Protein AF-A0A968PAF5-F1 (afdb_monomer_lite)

Foldseek 3Di:
DLVVLVVQLVVLVVVLVVQVVPDDVPDPDGCSVVSVVRNVVSVVVVVVVVCVVVVCVPDFFQAEEEDEEPPVVDHHLDPVSLVVVLVVCCVPQNRRYAYEYAYAEQSGQVTRLSCVVVVHHHDFACVRYQALHVPHGDPGSVSRVVSSVVSCVVVVHDDDDPVVVCVNVVD

Sequence (171 aa):
MLLFMGVLFWFGWGMAERVQFQEMAGLEISIAWGYAAIPVGGVFAIVGALAHFLDRKLVKPPLFIQSVFGIRGGIGPHPEDVLHMKRTADRLFGDAYVWSVLGAGRHQMPLVTMGAILGANTRVGLEDNLYLSKGRKAGSNAELVRKIKTILTELSLEIATPAEARQMLER

Structure (mmCIF, N/CA/C/O backbone):
data_AF-A0A968PAF5-F1
#
_entry.id   AF-A0A968PAF5-F1
#
loop_
_atom_site.group_PDB
_atom_site.id
_atom_site.type_symbol
_atom_site.label_atom_id
_atom_site.label_alt_id
_atom_site.label_comp_id
_atom_site.label_asym_id
_atom_site.label_entity_id
_atom_site.label_seq_id
_atom_site.pdbx_PDB_ins_code
_atom_site.Cartn_x
_atom_site.Cartn_y
_atom_site.Cartn_z
_atom_site.occupancy
_atom_site.B_iso_or_equiv
_atom_site.auth_seq_id
_atom_site.auth_comp_id
_atom_site.auth_asym_id
_atom_site.auth_atom_id
_atom_site.pdbx_PDB_model_num
ATOM 1 N N . MET A 1 1 ? 18.200 -1.439 -7.900 1.00 57.34 1 MET A N 1
ATOM 2 C CA . MET A 1 1 ? 19.392 -1.993 -8.584 1.00 57.34 1 MET A CA 1
ATOM 3 C C . MET A 1 1 ? 19.599 -1.378 -9.968 1.00 57.34 1 MET A C 1
ATOM 5 O O . MET A 1 1 ? 20.632 -0.759 -10.166 1.00 57.34 1 MET A O 1
ATOM 9 N N . LEU A 1 2 ? 18.619 -1.431 -10.881 1.00 63.31 2 LEU A N 1
ATOM 10 C CA . LEU A 1 2 ? 18.733 -0.821 -12.222 1.00 63.31 2 LEU A CA 1
ATOM 11 C C . LEU A 1 2 ? 18.968 0.702 -12.193 1.00 63.31 2 LEU A C 1
ATOM 13 O O . LEU A 1 2 ? 19.821 1.201 -12.915 1.00 63.31 2 LEU A O 1
ATOM 17 N N . LEU A 1 3 ? 18.292 1.428 -11.291 1.00 70.25 3 LEU A N 1
ATOM 18 C CA . LEU A 1 3 ? 18.493 2.875 -11.113 1.00 70.25 3 LEU A CA 1
ATOM 19 C C . LEU A 1 3 ? 19.934 3.219 -10.684 1.00 70.25 3 LEU A C 1
ATOM 21 O O . LEU A 1 3 ? 20.530 4.161 -11.191 1.00 70.25 3 LEU A O 1
ATOM 25 N N . PHE A 1 4 ? 20.512 2.421 -9.782 1.00 74.94 4 PHE A N 1
ATOM 26 C CA . PHE A 1 4 ? 21.891 2.588 -9.314 1.00 74.94 4 PHE A CA 1
ATOM 27 C C . PHE A 1 4 ? 22.905 2.314 -10.436 1.00 74.94 4 PHE A C 1
ATOM 29 O O . PHE A 1 4 ? 23.852 3.076 -10.607 1.00 74.94 4 PHE A O 1
ATOM 36 N N . MET A 1 5 ? 22.660 1.289 -11.260 1.00 72.62 5 MET A N 1
ATOM 37 C CA . MET A 1 5 ? 23.484 0.998 -12.440 1.00 72.62 5 MET A CA 1
ATOM 38 C C . MET A 1 5 ? 23.404 2.109 -13.498 1.00 72.62 5 MET A C 1
ATOM 40 O O . MET A 1 5 ? 24.423 2.461 -14.082 1.00 72.62 5 MET A O 1
ATOM 44 N N . GLY A 1 6 ? 22.229 2.718 -13.696 1.00 73.94 6 GLY A N 1
ATOM 45 C CA . GLY A 1 6 ? 22.072 3.873 -14.588 1.00 73.94 6 GLY A CA 1
ATOM 46 C C . GLY A 1 6 ? 22.874 5.099 -14.134 1.00 73.94 6 GLY A C 1
ATOM 47 O O . GLY A 1 6 ? 23.496 5.767 -14.956 1.00 73.94 6 GLY A O 1
ATOM 48 N N . VAL A 1 7 ? 22.931 5.357 -12.822 1.00 81.00 7 VAL A N 1
ATOM 49 C CA . VAL A 1 7 ? 23.746 6.445 -12.249 1.00 81.00 7 VAL A CA 1
ATOM 50 C C . VAL A 1 7 ? 25.243 6.185 -12.438 1.00 81.00 7 VAL A C 1
ATOM 52 O O . VAL A 1 7 ? 25.970 7.098 -12.825 1.00 81.00 7 VAL A O 1
ATOM 55 N N . LEU A 1 8 ? 25.707 4.949 -12.223 1.00 75.75 8 LEU A N 1
ATOM 56 C CA . LEU A 1 8 ? 27.110 4.580 -12.455 1.00 75.75 8 LEU A CA 1
ATOM 57 C C . LEU A 1 8 ? 27.503 4.681 -13.930 1.00 75.75 8 LEU A C 1
ATOM 59 O O . LEU A 1 8 ? 28.599 5.146 -14.234 1.00 75.75 8 LEU A O 1
ATOM 63 N N . PHE A 1 9 ? 26.606 4.294 -14.838 1.00 79.19 9 PHE A N 1
ATOM 64 C CA . PHE A 1 9 ? 26.825 4.434 -16.274 1.00 79.19 9 PHE A CA 1
ATOM 65 C C . PHE A 1 9 ? 26.970 5.907 -16.672 1.00 79.19 9 PHE A C 1
ATOM 67 O O . PHE A 1 9 ? 27.953 6.277 -17.308 1.00 79.19 9 PHE A O 1
ATOM 74 N N . TRP A 1 10 ? 26.036 6.761 -16.238 1.00 79.50 10 TRP A N 1
ATOM 75 C CA . TRP A 1 10 ? 26.068 8.198 -16.520 1.00 79.50 10 TRP A CA 1
ATOM 76 C C . TRP A 1 10 ? 27.336 8.869 -15.980 1.00 79.50 10 TRP A C 1
ATOM 78 O O . TRP A 1 10 ? 28.002 9.626 -16.687 1.00 79.50 10 TRP A O 1
ATOM 88 N N . PHE A 1 11 ? 27.697 8.571 -14.730 1.00 83.62 11 PHE A N 1
ATOM 89 C CA . PHE A 1 11 ? 28.873 9.156 -14.095 1.00 83.62 11 PHE A CA 1
ATOM 90 C C . PHE A 1 11 ? 30.177 8.652 -14.726 1.00 83.62 11 PHE A C 1
ATOM 92 O O . PHE A 1 11 ? 31.075 9.449 -14.986 1.00 83.62 11 PHE A O 1
ATOM 99 N N . GLY A 1 12 ? 30.268 7.350 -15.016 1.00 79.88 12 GLY A N 1
ATOM 100 C CA . GLY A 1 12 ? 31.426 6.740 -15.669 1.00 79.88 12 GLY A CA 1
ATOM 101 C C . GLY A 1 12 ? 31.643 7.265 -17.088 1.00 79.88 12 GLY A C 1
ATOM 102 O O . GLY A 1 12 ? 32.765 7.626 -17.436 1.00 79.88 12 GLY A O 1
ATOM 103 N N . TRP A 1 13 ? 30.569 7.396 -17.875 1.00 81.94 13 TRP A N 1
ATOM 104 C CA . TRP A 1 13 ? 30.630 7.963 -19.225 1.00 81.94 13 TRP A CA 1
ATOM 105 C C . TRP A 1 13 ? 31.045 9.439 -19.210 1.00 81.94 13 TRP A C 1
ATOM 107 O O . TRP A 1 13 ? 31.997 9.828 -19.883 1.00 81.94 13 TRP A O 1
ATOM 117 N N . GLY A 1 14 ? 30.410 10.250 -18.356 1.00 82.69 14 GLY A N 1
ATOM 118 C CA . GLY A 1 14 ? 30.769 11.661 -18.206 1.00 82.69 14 GLY A CA 1
ATOM 119 C C . GLY A 1 14 ? 32.186 11.879 -17.663 1.00 82.69 14 GLY A C 1
ATOM 120 O O . GLY A 1 14 ? 32.790 12.917 -17.924 1.00 82.69 14 GLY A O 1
ATOM 121 N N . MET A 1 15 ? 32.745 10.922 -16.916 1.00 81.56 15 MET A N 1
ATOM 122 C CA . MET A 1 15 ? 34.144 10.969 -16.492 1.00 81.56 15 MET A CA 1
ATOM 123 C C . MET A 1 15 ? 35.089 10.624 -17.642 1.00 81.56 15 MET A C 1
ATOM 125 O O . MET A 1 15 ? 36.046 11.363 -17.855 1.00 81.56 15 MET A O 1
ATOM 129 N N . ALA A 1 16 ? 34.795 9.566 -18.405 1.00 81.38 16 ALA A N 1
ATOM 130 C CA . ALA A 1 16 ? 35.591 9.151 -19.559 1.00 81.38 16 ALA A CA 1
ATOM 131 C C . ALA A 1 16 ? 35.711 10.271 -20.607 1.00 81.38 16 ALA A C 1
ATOM 133 O O . ALA A 1 16 ? 36.809 10.538 -21.086 1.00 81.38 16 ALA A O 1
ATOM 134 N N . GLU A 1 17 ? 34.622 10.998 -20.884 1.00 82.38 17 GLU A N 1
ATOM 135 C CA . GLU A 1 17 ? 34.652 12.167 -21.774 1.00 82.38 17 GLU A CA 1
ATOM 136 C C . GLU A 1 17 ? 35.533 13.302 -21.232 1.00 82.38 17 GLU A C 1
ATOM 138 O O . GLU A 1 17 ? 36.258 13.945 -21.987 1.00 82.38 17 GLU A O 1
ATOM 143 N N . ARG A 1 18 ? 35.518 13.569 -19.922 1.00 85.31 18 ARG A N 1
ATOM 144 C CA . ARG A 1 18 ? 36.314 14.666 -19.339 1.00 85.31 18 ARG A CA 1
ATOM 145 C C . ARG A 1 18 ? 37.810 14.381 -19.336 1.00 85.31 18 ARG A C 1
ATOM 147 O O . ARG A 1 18 ? 38.602 15.311 -19.440 1.00 85.31 18 ARG A O 1
ATOM 154 N N . VAL A 1 19 ? 38.187 13.114 -19.202 1.00 81.56 19 VAL A N 1
ATOM 155 C CA . VAL A 1 19 ? 39.588 12.690 -19.072 1.00 81.56 19 VAL A CA 1
ATOM 156 C C . VAL A 1 19 ? 40.152 12.102 -20.369 1.00 81.56 19 VAL A C 1
ATOM 158 O O . VAL A 1 19 ? 41.271 11.601 -20.371 1.00 81.56 19 VAL A O 1
ATOM 161 N N . GLN A 1 20 ? 39.413 12.184 -21.485 1.00 77.94 20 GLN A N 1
ATOM 162 C CA . GLN A 1 20 ? 39.800 11.603 -22.781 1.00 77.94 20 GLN A CA 1
ATOM 163 C C . GLN A 1 20 ? 41.161 12.094 -23.294 1.00 77.94 20 GLN A C 1
ATOM 165 O O . GLN A 1 20 ? 41.892 11.324 -23.913 1.00 77.94 20 GLN A O 1
ATOM 170 N N . PHE A 1 21 ? 41.534 13.331 -22.962 1.00 82.62 21 PHE A N 1
ATOM 171 C CA . PHE A 1 21 ? 42.805 13.949 -23.351 1.00 82.62 21 PHE A CA 1
ATOM 172 C C . PHE A 1 21 ? 43.925 13.773 -22.312 1.00 82.62 21 PHE A C 1
ATOM 174 O O . PHE A 1 21 ? 44.992 14.358 -22.468 1.00 82.62 21 PHE A O 1
ATOM 181 N N . GLN A 1 22 ? 43.685 13.029 -21.227 1.00 81.75 22 GLN A N 1
ATOM 182 C CA . GLN A 1 22 ? 44.670 12.796 -20.170 1.00 81.75 22 GLN A CA 1
ATOM 183 C C . GLN A 1 22 ? 45.299 11.413 -20.326 1.00 81.75 22 GLN A C 1
ATOM 185 O O . GLN A 1 22 ? 44.593 10.409 -20.386 1.00 81.75 22 GLN A O 1
ATOM 190 N N . GLU A 1 23 ? 46.626 11.353 -20.344 1.00 81.88 23 GLU A N 1
ATOM 191 C CA . GLU A 1 23 ? 47.384 10.103 -20.433 1.00 81.88 23 GLU A CA 1
ATOM 192 C C . GLU A 1 23 ? 47.728 9.554 -19.044 1.00 81.88 23 GLU A C 1
ATOM 194 O O . GLU A 1 23 ? 47.931 10.301 -18.082 1.00 81.88 23 GLU A O 1
ATOM 199 N N . MET A 1 24 ? 47.767 8.228 -18.921 1.00 76.88 24 MET A N 1
ATOM 200 C CA . MET A 1 24 ? 48.254 7.571 -17.712 1.00 76.88 24 MET A CA 1
ATOM 201 C C . MET A 1 24 ? 49.761 7.803 -17.568 1.00 76.88 24 MET A C 1
ATOM 203 O O . MET A 1 24 ? 50.516 7.703 -18.529 1.00 76.88 24 MET A O 1
ATOM 207 N N . ALA A 1 25 ? 50.224 8.093 -16.352 1.00 71.62 25 ALA A N 1
ATOM 208 C CA . ALA A 1 25 ? 51.635 8.383 -16.116 1.00 71.62 25 ALA A CA 1
ATOM 209 C C . ALA A 1 25 ? 52.536 7.223 -16.591 1.00 71.62 25 ALA A C 1
ATOM 211 O O . ALA A 1 25 ? 52.452 6.113 -16.067 1.00 71.62 25 ALA A O 1
ATOM 212 N N . GLY A 1 26 ? 53.401 7.499 -17.573 1.00 73.75 26 GLY A N 1
ATOM 213 C CA . GLY A 1 26 ? 54.329 6.517 -18.146 1.00 73.75 26 GLY A CA 1
ATOM 214 C C . GLY A 1 26 ? 53.741 5.613 -19.236 1.00 73.75 26 GLY A C 1
ATOM 215 O O . GLY A 1 26 ? 54.408 4.664 -19.639 1.00 73.75 26 GLY A O 1
ATOM 216 N N . LEU A 1 27 ? 52.524 5.888 -19.714 1.00 68.00 27 LEU A N 1
ATOM 217 C CA . LEU A 1 27 ? 51.873 5.168 -20.809 1.00 68.00 27 LEU A CA 1
ATOM 218 C C . LEU A 1 27 ? 51.271 6.179 -21.795 1.00 68.00 27 LEU A C 1
ATOM 220 O O . LEU A 1 27 ? 50.523 7.056 -21.379 1.00 68.00 27 LEU A O 1
ATOM 224 N N . GLU A 1 28 ? 51.486 6.004 -23.101 1.00 76.75 28 GLU A N 1
ATOM 225 C CA . GLU A 1 28 ? 50.799 6.771 -24.169 1.00 76.75 28 GLU A CA 1
ATOM 226 C C . GLU A 1 28 ? 49.329 6.320 -24.339 1.00 76.75 28 GLU A C 1
ATOM 228 O O . GLU A 1 28 ? 48.795 6.179 -25.438 1.00 76.75 28 GLU A O 1
ATOM 233 N N . ILE A 1 29 ? 48.670 5.984 -23.228 1.00 75.62 29 ILE A N 1
ATOM 234 C CA . ILE A 1 29 ? 47.314 5.448 -23.188 1.00 75.62 29 ILE A CA 1
ATOM 235 C C . ILE A 1 29 ? 46.467 6.397 -22.354 1.00 75.62 29 ILE A C 1
ATOM 237 O O . ILE A 1 29 ? 46.775 6.691 -21.197 1.00 75.62 29 ILE A O 1
ATOM 241 N N . SER A 1 30 ? 45.361 6.846 -22.942 1.00 78.81 30 SER A N 1
ATOM 242 C CA . SER A 1 30 ? 44.403 7.709 -22.259 1.00 78.81 30 SER A CA 1
ATOM 243 C C . SER A 1 30 ? 43.810 7.021 -21.026 1.00 78.81 30 SER A C 1
ATOM 245 O O . SER A 1 30 ? 43.312 5.891 -21.097 1.00 78.81 30 SER A O 1
ATOM 247 N N . ILE A 1 31 ? 43.785 7.728 -19.896 1.00 78.00 31 ILE A N 1
ATOM 248 C CA . ILE A 1 31 ? 43.172 7.256 -18.649 1.00 78.00 31 ILE A CA 1
ATOM 249 C C . ILE A 1 31 ? 41.661 7.019 -18.799 1.00 78.00 31 ILE A C 1
ATOM 251 O O . ILE A 1 31 ? 41.065 6.269 -18.020 1.00 78.00 31 ILE A O 1
ATOM 255 N N . ALA A 1 32 ? 41.039 7.586 -19.840 1.00 76.81 32 ALA A N 1
ATOM 256 C CA . ALA A 1 32 ? 39.636 7.370 -20.171 1.00 76.81 32 ALA A CA 1
ATOM 257 C C . ALA A 1 32 ? 39.282 5.898 -20.400 1.00 76.81 32 ALA A C 1
ATOM 259 O O . ALA A 1 32 ? 38.158 5.508 -20.094 1.00 76.81 32 ALA A O 1
ATOM 260 N N . TRP A 1 33 ? 40.228 5.056 -20.829 1.00 74.62 33 TRP A N 1
ATOM 261 C CA . TRP A 1 33 ? 40.004 3.611 -20.950 1.00 74.62 33 TRP A CA 1
ATOM 262 C C . TRP A 1 33 ? 39.701 2.940 -19.604 1.00 74.62 33 TRP A C 1
ATOM 264 O O . TRP A 1 33 ? 38.840 2.062 -19.535 1.00 74.62 33 TRP A O 1
ATOM 274 N N . GLY A 1 34 ? 40.336 3.393 -18.517 1.00 74.31 34 GLY A N 1
ATOM 275 C CA . GLY A 1 34 ? 40.054 2.898 -17.166 1.00 74.31 34 GLY A CA 1
ATOM 276 C C . GLY A 1 34 ? 38.651 3.279 -16.687 1.00 74.31 34 GLY A C 1
ATOM 277 O O . GLY A 1 34 ? 37.947 2.464 -16.094 1.00 74.31 34 GLY A O 1
ATOM 278 N N . TYR A 1 35 ? 38.202 4.493 -17.009 1.00 73.69 35 TYR A N 1
ATOM 279 C CA . TYR A 1 35 ? 36.860 4.963 -16.658 1.00 73.69 35 TYR A CA 1
ATOM 280 C C . TYR A 1 35 ? 35.768 4.406 -17.576 1.00 73.69 35 TYR A C 1
ATOM 282 O O . TYR A 1 35 ? 34.653 4.193 -17.107 1.00 73.69 35 TYR A O 1
ATOM 290 N N . ALA A 1 36 ? 36.083 4.091 -18.835 1.00 75.31 36 ALA A N 1
ATOM 291 C CA . ALA A 1 36 ? 35.181 3.437 -19.783 1.00 75.31 36 ALA A CA 1
ATOM 292 C C . ALA A 1 36 ? 34.876 1.973 -19.408 1.00 75.31 36 ALA A C 1
ATOM 294 O O . ALA A 1 36 ? 33.822 1.448 -19.770 1.00 75.31 36 ALA A O 1
ATOM 295 N N . ALA A 1 37 ? 35.730 1.324 -18.610 1.00 72.81 37 ALA A N 1
ATOM 296 C CA . ALA A 1 37 ? 35.473 -0.021 -18.093 1.00 72.81 37 ALA A CA 1
ATOM 297 C C . ALA A 1 37 ? 34.250 -0.079 -17.150 1.00 72.81 37 ALA A C 1
ATOM 299 O O . ALA A 1 37 ? 33.565 -1.099 -17.087 1.00 72.81 37 ALA A O 1
ATOM 300 N N . ILE A 1 38 ? 33.934 1.022 -16.458 1.00 68.69 38 ILE A N 1
ATOM 301 C CA . ILE A 1 38 ? 32.795 1.138 -15.531 1.00 68.69 38 ILE A CA 1
ATOM 302 C C . ILE A 1 38 ? 31.436 1.074 -16.265 1.00 68.69 38 ILE A C 1
ATOM 304 O O . ILE A 1 38 ? 30.621 0.219 -15.911 1.00 68.69 38 ILE A O 1
ATOM 308 N N . PRO A 1 39 ? 31.150 1.906 -17.290 1.00 66.25 39 PRO A N 1
ATOM 309 C CA . PRO A 1 39 ? 29.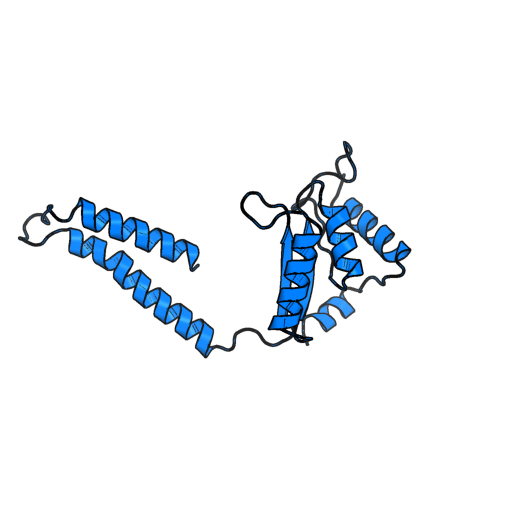909 1.814 -18.054 1.00 66.25 39 PRO A CA 1
ATOM 310 C C . PRO A 1 39 ? 29.824 0.519 -18.868 1.00 66.25 39 PRO A C 1
ATOM 312 O O . PRO A 1 39 ? 28.751 -0.075 -18.927 1.00 66.25 39 PRO A O 1
ATOM 315 N N . VAL A 1 40 ? 30.936 0.026 -19.425 1.00 74.75 40 VAL A N 1
ATOM 316 C CA . VAL A 1 40 ? 30.966 -1.249 -20.166 1.00 74.75 40 VAL A CA 1
ATOM 317 C C . VAL A 1 40 ? 30.638 -2.428 -19.243 1.00 74.75 40 VAL A C 1
ATOM 319 O O . VAL A 1 40 ? 29.753 -3.227 -19.551 1.00 74.75 40 VAL A O 1
ATOM 322 N N . GLY A 1 41 ? 31.269 -2.501 -18.068 1.00 70.94 41 GLY A N 1
ATOM 323 C CA . GLY A 1 41 ? 30.944 -3.491 -17.040 1.00 70.94 41 GLY A CA 1
ATOM 324 C C . GLY A 1 41 ? 29.505 -3.363 -16.534 1.00 70.94 41 GLY A C 1
ATOM 325 O O . GLY A 1 41 ? 28.834 -4.373 -16.334 1.00 70.94 41 GLY A O 1
ATOM 326 N N . GLY A 1 42 ? 28.994 -2.135 -16.412 1.00 65.50 42 GLY A N 1
ATOM 327 C CA . GLY A 1 42 ? 27.593 -1.854 -16.100 1.00 65.50 42 GLY A CA 1
ATOM 328 C C . GLY A 1 42 ? 26.624 -2.413 -17.145 1.00 65.50 42 GLY A C 1
ATOM 329 O O . GLY A 1 42 ? 25.636 -3.039 -16.773 1.00 65.50 42 GLY A O 1
ATOM 330 N N . VAL A 1 43 ? 26.917 -2.268 -18.442 1.00 70.56 43 VAL A N 1
ATOM 331 C CA . VAL A 1 43 ? 26.101 -2.842 -19.529 1.00 70.56 43 VAL A CA 1
ATOM 332 C C . VAL A 1 43 ? 26.093 -4.369 -19.460 1.00 70.56 43 VAL A C 1
ATOM 334 O O . VAL A 1 43 ? 25.020 -4.970 -19.495 1.00 70.56 43 VAL A O 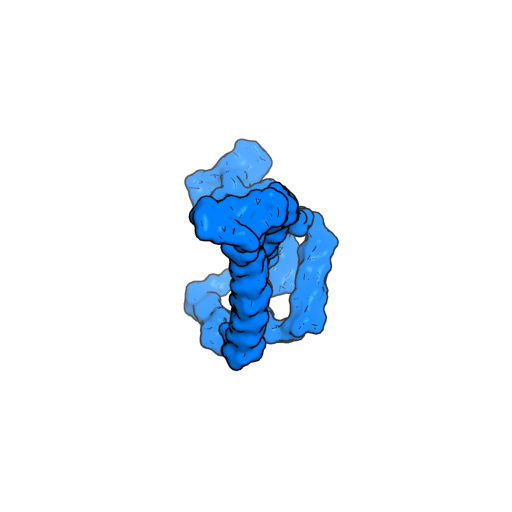1
ATOM 337 N N . PHE A 1 44 ? 27.250 -5.013 -19.285 1.00 72.75 44 PHE A N 1
ATOM 338 C CA . PHE A 1 44 ? 27.311 -6.473 -19.145 1.00 72.75 44 PHE A CA 1
ATOM 339 C C . PHE A 1 44 ? 26.614 -6.975 -17.874 1.00 72.75 44 PHE A C 1
ATOM 341 O O . PHE A 1 44 ? 25.905 -7.979 -17.919 1.00 72.75 44 PHE A O 1
ATOM 348 N N . ALA A 1 45 ? 26.740 -6.257 -16.756 1.00 66.19 45 ALA A N 1
ATOM 349 C CA . ALA A 1 45 ? 26.036 -6.570 -15.516 1.00 66.19 45 ALA A CA 1
ATOM 350 C C . ALA A 1 45 ? 24.517 -6.368 -15.642 1.00 66.19 45 ALA A C 1
ATOM 352 O O . ALA A 1 45 ? 23.755 -7.139 -15.064 1.00 66.19 45 ALA A O 1
ATOM 353 N N . ILE A 1 46 ? 24.060 -5.380 -16.420 1.00 67.69 46 ILE A N 1
ATOM 354 C CA . ILE A 1 46 ? 22.642 -5.192 -16.754 1.00 67.69 46 ILE A CA 1
ATOM 355 C C . ILE A 1 46 ? 22.143 -6.367 -17.595 1.00 67.69 46 ILE A C 1
ATOM 357 O O . ILE A 1 46 ? 21.108 -6.932 -17.260 1.00 67.69 46 ILE A O 1
ATOM 361 N N . VAL A 1 47 ? 22.881 -6.790 -18.627 1.00 70.00 47 VAL A N 1
ATOM 362 C CA . VAL A 1 47 ? 22.523 -7.968 -19.437 1.00 70.00 47 VAL A CA 1
ATOM 363 C C . VAL A 1 47 ? 22.494 -9.237 -18.580 1.00 70.00 47 VAL A C 1
A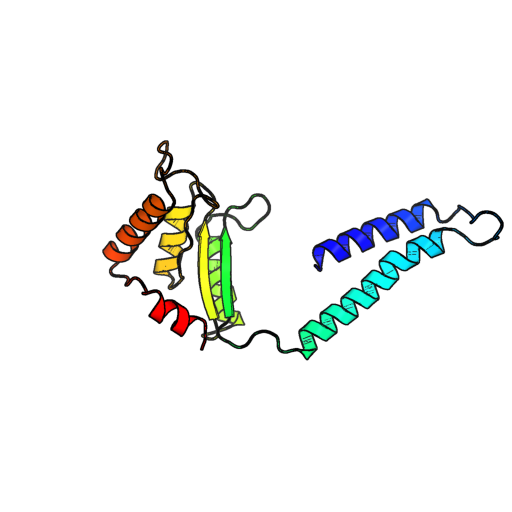TOM 365 O O . VAL A 1 47 ? 21.540 -10.002 -18.670 1.00 70.00 47 VAL A O 1
ATOM 368 N N . GLY A 1 48 ? 23.470 -9.432 -17.690 1.00 66.44 48 GLY A N 1
ATOM 369 C CA . GLY A 1 48 ? 23.513 -10.563 -16.760 1.00 66.44 48 GLY A CA 1
ATOM 370 C C . GLY A 1 48 ? 22.398 -10.535 -15.713 1.00 66.44 48 GLY A C 1
ATOM 371 O O . GLY A 1 48 ? 21.801 -11.569 -15.429 1.00 66.44 48 GLY A O 1
ATOM 372 N N . ALA A 1 49 ? 22.054 -9.363 -15.176 1.00 60.03 49 ALA A N 1
ATOM 373 C CA . ALA A 1 49 ? 20.928 -9.203 -14.261 1.00 60.03 49 ALA A CA 1
ATOM 374 C C . ALA A 1 49 ? 19.593 -9.453 -14.976 1.00 60.03 49 ALA A C 1
ATOM 376 O O . ALA A 1 49 ? 18.743 -10.160 -14.445 1.00 60.03 49 ALA A O 1
ATOM 377 N N . LEU A 1 50 ? 19.418 -8.924 -16.190 1.00 56.91 50 LEU A N 1
ATOM 378 C CA . LEU A 1 50 ? 18.235 -9.161 -17.017 1.00 56.91 50 LEU A CA 1
ATOM 379 C C . LEU A 1 50 ? 18.102 -10.641 -17.382 1.00 56.91 50 LEU A C 1
ATOM 381 O O . LEU A 1 50 ? 17.025 -11.197 -17.198 1.00 56.91 50 LEU A O 1
ATOM 385 N N . ALA A 1 51 ? 19.186 -11.293 -17.809 1.00 60.34 51 ALA A N 1
ATOM 386 C CA . ALA A 1 51 ? 19.217 -12.729 -18.065 1.00 60.34 51 ALA A CA 1
ATOM 387 C C . ALA A 1 51 ? 18.898 -13.525 -16.792 1.00 60.34 51 ALA A C 1
ATOM 389 O O . ALA A 1 51 ? 18.036 -14.388 -16.825 1.00 60.34 51 ALA A O 1
ATOM 390 N N . HIS A 1 52 ? 19.482 -13.177 -15.642 1.00 60.62 52 HIS A N 1
ATOM 391 C CA . HIS A 1 52 ? 19.188 -13.811 -14.354 1.00 60.62 52 HIS A CA 1
ATOM 392 C C . HIS A 1 52 ? 17.713 -13.671 -13.940 1.00 60.62 52 HIS A C 1
ATOM 394 O O . HIS A 1 52 ? 17.111 -14.628 -13.457 1.00 60.62 52 HIS A O 1
ATOM 400 N N . PHE A 1 53 ? 17.102 -12.499 -14.132 1.00 61.31 53 PHE A N 1
ATOM 401 C CA . PHE A 1 53 ? 15.682 -12.300 -13.829 1.00 61.31 53 PHE A CA 1
ATOM 402 C C . PHE A 1 53 ? 14.761 -13.023 -14.819 1.00 61.31 53 PHE A C 1
ATOM 404 O O . PHE A 1 53 ? 13.720 -13.535 -14.406 1.00 61.31 53 PHE A O 1
ATOM 411 N N . LEU A 1 54 ? 15.158 -13.098 -16.092 1.00 54.19 54 LEU A N 1
ATOM 412 C CA . LEU A 1 54 ? 14.433 -13.808 -17.147 1.00 54.19 54 LEU A CA 1
ATOM 413 C C . LEU A 1 54 ? 14.474 -15.331 -16.939 1.00 54.19 54 LEU A C 1
ATOM 415 O O . LEU A 1 54 ? 13.452 -16.001 -17.066 1.00 54.19 54 LEU A O 1
ATOM 419 N N . ASP A 1 55 ? 15.635 -15.865 -16.564 1.00 56.75 55 ASP A N 1
ATOM 420 C CA . ASP A 1 55 ? 15.899 -17.302 -16.455 1.00 56.75 55 ASP A CA 1
ATOM 421 C C . ASP A 1 55 ? 15.275 -17.916 -15.191 1.00 56.75 55 ASP A C 1
ATOM 423 O O . ASP A 1 55 ? 14.835 -19.066 -15.168 1.00 56.75 55 ASP A O 1
ATOM 427 N N . ARG A 1 56 ? 15.158 -17.135 -14.110 1.00 58.88 56 ARG A N 1
ATOM 428 C CA . ARG A 1 56 ? 14.765 -17.683 -12.808 1.00 58.88 56 ARG A CA 1
ATOM 429 C C . ARG A 1 56 ? 13.260 -17.772 -12.523 1.00 58.88 56 ARG A C 1
ATOM 431 O O . ARG A 1 56 ? 12.926 -18.262 -11.447 1.00 58.88 56 ARG A O 1
ATOM 438 N N . LYS A 1 57 ? 12.350 -17.330 -13.407 1.00 57.66 57 LYS A N 1
ATOM 439 C CA . LYS A 1 57 ? 10.879 -17.361 -13.159 1.00 57.66 57 LYS A CA 1
ATOM 440 C C . LYS A 1 57 ? 10.516 -16.955 -11.706 1.00 57.66 57 LYS A C 1
ATOM 442 O O . LYS A 1 57 ? 9.753 -17.641 -11.031 1.00 57.66 57 LYS A O 1
ATOM 447 N N . LEU A 1 58 ? 11.152 -15.892 -11.195 1.00 55.88 58 LEU A N 1
ATOM 448 C CA . LEU A 1 58 ? 11.445 -15.679 -9.759 1.00 55.88 58 LEU A CA 1
ATOM 449 C C . LEU A 1 58 ? 10.266 -15.453 -8.823 1.00 55.88 58 LEU A C 1
ATOM 451 O O . LEU A 1 58 ? 10.458 -15.391 -7.611 1.00 55.88 58 LEU A O 1
ATOM 455 N N . VAL A 1 59 ? 9.068 -15.310 -9.358 1.00 57.06 59 VAL A N 1
ATOM 456 C CA . VAL A 1 59 ? 7.877 -15.072 -8.565 1.00 57.06 59 VAL A CA 1
ATOM 457 C C . VAL A 1 59 ? 6.805 -16.032 -9.035 1.00 57.06 59 VAL A C 1
ATOM 459 O O . VAL A 1 59 ? 6.377 -16.004 -10.190 1.00 57.06 59 VAL A O 1
ATOM 462 N N . LYS A 1 60 ? 6.418 -16.917 -8.121 1.00 62.78 60 LYS A N 1
ATOM 463 C CA . LYS A 1 60 ? 5.260 -17.780 -8.296 1.00 62.78 60 LYS A CA 1
ATOM 464 C C . LYS A 1 60 ? 4.022 -16.964 -7.923 1.00 62.78 60 LYS A C 1
ATOM 466 O O . LYS A 1 60 ? 4.067 -16.260 -6.915 1.00 62.78 60 LYS A O 1
ATOM 471 N N . PRO A 1 61 ? 2.955 -17.008 -8.730 1.00 65.62 61 PRO A N 1
ATOM 472 C CA . PRO A 1 61 ? 1.669 -16.475 -8.321 1.00 65.62 61 PRO A CA 1
ATOM 473 C C . PRO A 1 61 ? 1.190 -17.090 -6.997 1.00 65.62 61 PRO A C 1
ATOM 475 O O . PRO A 1 61 ? 1.464 -18.270 -6.781 1.00 65.62 61 PRO A O 1
ATOM 478 N N . PRO A 1 62 ? 0.429 -16.336 -6.185 1.00 75.19 62 PRO A N 1
ATOM 479 C CA . PRO A 1 62 ? 0.006 -14.960 -6.446 1.00 75.19 62 PRO A CA 1
ATOM 480 C C . PRO A 1 62 ? 1.089 -13.915 -6.113 1.00 75.19 62 PRO A C 1
ATOM 482 O O . PRO A 1 62 ? 1.740 -13.965 -5.074 1.00 75.19 62 PRO A O 1
ATOM 485 N N . LEU A 1 63 ? 1.260 -12.913 -6.982 1.00 83.88 63 LEU A N 1
ATOM 486 C CA . LEU A 1 63 ? 2.162 -11.784 -6.730 1.00 83.88 63 LEU A CA 1
ATOM 487 C C . LEU A 1 63 ? 1.604 -10.875 -5.635 1.00 83.88 63 LEU A C 1
ATOM 489 O O . LEU A 1 63 ? 0.493 -10.376 -5.769 1.00 83.88 63 LEU A O 1
ATOM 493 N N . PHE A 1 64 ? 2.385 -10.555 -4.606 1.00 88.62 64 PHE A N 1
ATOM 494 C CA . PHE A 1 64 ? 2.004 -9.495 -3.673 1.00 88.62 64 PHE A CA 1
ATOM 495 C C . PHE A 1 64 ? 2.439 -8.122 -4.205 1.00 88.62 64 PHE A C 1
ATOM 497 O O . PHE A 1 64 ? 3.629 -7.804 -4.240 1.00 88.62 64 PHE A O 1
ATOM 504 N N . ILE A 1 65 ? 1.477 -7.294 -4.616 1.00 90.56 65 ILE A N 1
ATOM 505 C CA . ILE A 1 65 ? 1.721 -5.950 -5.150 1.00 90.56 65 ILE A CA 1
ATOM 506 C C . ILE A 1 65 ? 1.356 -4.912 -4.088 1.00 90.56 65 ILE A C 1
ATOM 508 O O . ILE A 1 65 ? 0.186 -4.735 -3.761 1.00 90.56 65 ILE A O 1
ATOM 512 N N . GLN A 1 66 ? 2.348 -4.167 -3.597 1.00 93.94 66 GLN A N 1
ATOM 513 C CA . GLN A 1 66 ? 2.135 -3.009 -2.725 1.00 93.94 66 GLN A CA 1
ATOM 514 C C . GLN A 1 66 ? 2.221 -1.716 -3.542 1.00 93.94 66 GLN A C 1
ATOM 516 O O . GLN A 1 66 ? 3.297 -1.331 -3.998 1.00 93.94 66 GLN A O 1
ATOM 521 N N . SER A 1 67 ? 1.103 -1.008 -3.684 1.00 93.44 67 SER A N 1
ATOM 522 C CA . SER A 1 67 ? 1.080 0.334 -4.268 1.00 93.44 67 SER A CA 1
ATOM 523 C C . SER A 1 67 ? 1.228 1.396 -3.178 1.00 93.44 67 SER A C 1
ATOM 525 O O . SER A 1 67 ? 0.565 1.336 -2.140 1.00 93.44 67 SER A O 1
ATOM 527 N N . VAL A 1 68 ? 2.124 2.355 -3.416 1.00 94.44 68 VAL A N 1
ATOM 528 C CA . VAL A 1 68 ? 2.497 3.427 -2.484 1.00 94.44 68 VAL A CA 1
ATOM 529 C C . VAL A 1 68 ? 2.207 4.767 -3.149 1.00 94.44 68 VAL A C 1
ATOM 531 O O . VAL A 1 68 ? 2.817 5.097 -4.164 1.00 94.44 68 VAL A O 1
ATOM 534 N N . PHE A 1 69 ? 1.282 5.532 -2.573 1.00 95.12 69 PHE A N 1
ATOM 535 C CA . PHE A 1 69 ? 0.776 6.779 -3.147 1.00 95.12 69 PHE A CA 1
ATOM 536 C C . PHE A 1 69 ? 1.160 7.997 -2.304 1.00 95.12 69 PHE A C 1
ATOM 538 O O . PHE A 1 69 ? 1.171 7.942 -1.072 1.00 95.12 69 PHE A O 1
ATOM 545 N N . GLY A 1 70 ? 1.414 9.131 -2.962 1.00 90.88 70 GLY A N 1
ATOM 546 C CA . GLY A 1 70 ? 1.622 10.418 -2.290 1.00 90.88 70 GLY A CA 1
ATOM 547 C C . GLY A 1 70 ? 3.040 10.666 -1.770 1.00 90.88 70 GLY A C 1
ATOM 548 O O . GLY A 1 70 ? 3.243 11.592 -0.984 1.00 90.88 70 GLY A O 1
ATOM 549 N N . ILE A 1 71 ? 4.025 9.874 -2.202 1.00 90.62 71 ILE A N 1
ATOM 550 C CA . ILE A 1 71 ? 5.444 10.152 -1.950 1.00 90.62 71 ILE A CA 1
ATOM 551 C C . ILE A 1 71 ? 5.929 11.221 -2.930 1.00 90.62 71 ILE A C 1
ATOM 553 O O . ILE A 1 71 ? 5.622 11.179 -4.121 1.00 90.62 71 ILE A O 1
ATOM 557 N N . ARG A 1 72 ? 6.719 12.186 -2.446 1.00 84.12 72 ARG A N 1
ATOM 558 C CA . ARG A 1 72 ? 7.287 13.242 -3.293 1.00 84.12 72 ARG A CA 1
ATOM 559 C C . ARG A 1 72 ? 8.170 12.627 -4.388 1.00 84.12 72 ARG A C 1
ATOM 561 O O . ARG A 1 72 ? 9.164 11.980 -4.079 1.00 84.12 72 ARG A O 1
ATOM 568 N N . GLY A 1 73 ? 7.815 12.871 -5.650 1.00 84.94 73 GLY A N 1
ATOM 569 C CA . GLY A 1 73 ? 8.500 12.308 -6.822 1.00 84.94 73 GLY A CA 1
ATOM 570 C C . GLY A 1 73 ? 7.979 10.937 -7.272 1.00 84.94 73 GLY A C 1
ATOM 571 O O . GLY A 1 73 ? 8.477 10.407 -8.259 1.00 84.94 73 GLY A O 1
ATOM 572 N N . GLY A 1 74 ? 6.994 10.369 -6.570 1.00 87.62 74 GLY A N 1
ATOM 573 C CA . GLY A 1 74 ? 6.264 9.174 -6.986 1.00 87.62 74 GLY A CA 1
ATOM 574 C C . GLY A 1 74 ? 4.891 9.500 -7.577 1.00 87.62 74 GLY A C 1
ATOM 575 O O . GLY A 1 74 ? 4.594 10.649 -7.908 1.00 87.62 74 GLY A O 1
ATOM 576 N N . ILE A 1 75 ? 4.045 8.472 -7.679 1.00 88.81 75 ILE A N 1
ATOM 577 C CA . ILE A 1 75 ? 2.650 8.617 -8.103 1.00 88.81 75 ILE A CA 1
ATOM 578 C C . ILE A 1 75 ? 1.835 9.408 -7.064 1.00 88.81 75 ILE A C 1
ATOM 580 O O . ILE A 1 75 ? 2.077 9.319 -5.851 1.00 88.81 75 ILE A O 1
ATOM 584 N N . GLY A 1 76 ? 0.891 10.213 -7.550 1.00 91.81 76 GLY A N 1
ATOM 585 C CA . GLY A 1 76 ? 0.080 11.105 -6.732 1.00 91.81 76 GLY A CA 1
ATOM 586 C C . GLY A 1 76 ? -0.868 10.368 -5.777 1.00 91.81 76 GLY A C 1
ATOM 587 O O . GLY A 1 76 ? -1.066 9.158 -5.879 1.00 91.81 76 GLY A O 1
ATOM 588 N N . PRO A 1 77 ? -1.437 11.075 -4.784 1.00 96.19 77 PRO A N 1
ATOM 589 C CA . PRO A 1 77 ? -2.406 10.516 -3.851 1.00 96.19 77 PRO A CA 1
ATOM 590 C C . PRO A 1 77 ? -3.852 10.665 -4.352 1.00 96.19 77 PRO A C 1
ATOM 592 O O . PRO A 1 77 ? -4.760 10.821 -3.531 1.00 96.19 77 PRO A O 1
ATOM 595 N N . HIS A 1 78 ? -4.077 10.712 -5.666 1.00 96.38 78 HIS A N 1
ATOM 596 C CA . HIS A 1 78 ? -5.397 10.991 -6.218 1.00 96.38 78 HIS A CA 1
ATOM 597 C C . HIS A 1 78 ? -6.188 9.699 -6.501 1.00 96.38 78 HIS A C 1
ATOM 599 O O . HIS A 1 78 ? -5.589 8.671 -6.822 1.00 96.38 78 HIS A O 1
ATOM 605 N N . PRO A 1 79 ? -7.531 9.698 -6.383 1.00 96.12 79 PRO A N 1
ATOM 606 C CA . PRO A 1 79 ? -8.349 8.514 -6.668 1.00 96.12 79 PRO A CA 1
ATOM 607 C C . PRO A 1 79 ? -8.106 7.901 -8.057 1.00 96.12 79 PRO A C 1
ATOM 609 O O . PRO A 1 79 ? -8.075 6.680 -8.206 1.00 96.12 79 PRO A O 1
ATOM 612 N N . GLU A 1 80 ? -7.891 8.734 -9.073 1.00 96.06 80 GLU A N 1
ATOM 613 C CA . GLU A 1 80 ? -7.566 8.326 -10.438 1.00 96.06 80 GLU A CA 1
ATOM 614 C C . GLU A 1 80 ? -6.250 7.546 -10.527 1.00 96.06 80 GLU A C 1
ATOM 616 O O . GLU A 1 80 ? -6.174 6.578 -11.283 1.00 96.06 80 GLU A O 1
ATOM 621 N N . ASP A 1 81 ? -5.255 7.894 -9.707 1.00 94.50 81 ASP A N 1
ATOM 622 C CA . ASP A 1 81 ? -3.982 7.180 -9.632 1.00 94.50 81 ASP A CA 1
ATOM 623 C C . ASP A 1 81 ? -4.189 5.771 -9.059 1.00 94.50 81 ASP A C 1
ATOM 625 O O . ASP A 1 81 ? -3.645 4.790 -9.571 1.00 94.50 81 ASP A O 1
ATOM 629 N N . VAL A 1 82 ? -5.034 5.644 -8.028 1.00 94.88 82 VAL A N 1
ATOM 630 C CA . VAL A 1 82 ? -5.387 4.349 -7.422 1.00 94.88 82 VAL A CA 1
ATOM 631 C C . VAL A 1 82 ? -6.095 3.452 -8.435 1.00 94.88 82 VAL A C 1
ATOM 633 O O . VAL A 1 82 ? -5.711 2.294 -8.615 1.00 94.88 82 VAL A O 1
ATOM 636 N N . LEU A 1 83 ? -7.094 3.994 -9.138 1.00 95.69 83 LEU A N 1
ATOM 637 C CA . LEU A 1 83 ? -7.829 3.271 -10.180 1.00 95.69 83 LEU A CA 1
ATOM 638 C C . LEU A 1 83 ? -6.921 2.884 -11.350 1.00 95.69 83 LEU A C 1
ATOM 640 O O . LEU A 1 83 ? -7.028 1.775 -11.876 1.00 95.69 83 LEU A O 1
ATOM 644 N N . HIS A 1 84 ? -6.001 3.768 -11.740 1.00 93.69 84 HIS A N 1
ATOM 645 C CA . HIS A 1 84 ? -5.030 3.488 -12.788 1.00 93.69 84 HIS A CA 1
ATOM 646 C C . HIS A 1 84 ? -4.130 2.303 -12.419 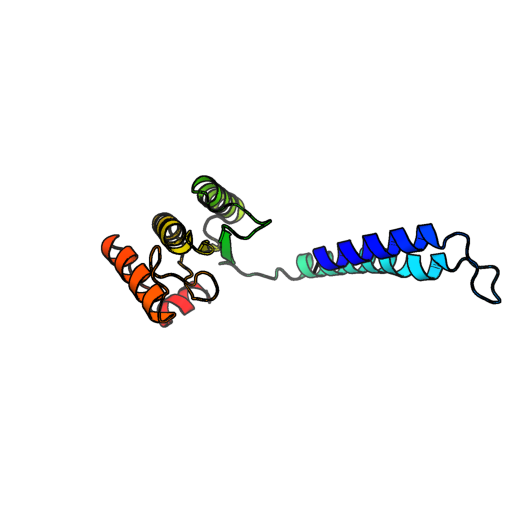1.00 93.69 84 HIS A C 1
ATOM 648 O O . HIS A 1 84 ? -3.930 1.404 -13.244 1.00 93.69 84 HIS A O 1
ATOM 654 N N . MET A 1 85 ? -3.625 2.269 -11.183 1.00 92.62 85 MET A N 1
ATOM 655 C CA . MET A 1 85 ? -2.794 1.169 -10.693 1.00 92.62 85 MET A CA 1
ATOM 656 C C . MET A 1 85 ? -3.575 -0.144 -10.601 1.00 92.62 85 MET A C 1
ATOM 658 O O . MET A 1 85 ? -3.073 -1.160 -11.080 1.00 92.62 85 MET A O 1
ATOM 662 N N . LYS A 1 86 ? -4.815 -0.124 -10.086 1.00 94.44 86 LYS A N 1
ATOM 663 C CA . LYS A 1 86 ? -5.695 -1.307 -10.049 1.00 94.44 86 LYS A CA 1
ATOM 664 C C . LYS A 1 86 ? -5.926 -1.877 -11.444 1.00 94.44 86 LYS A C 1
ATOM 666 O O . LYS A 1 86 ? -5.610 -3.033 -11.695 1.00 94.44 86 LYS A O 1
ATOM 671 N N . ARG A 1 87 ? -6.383 -1.034 -12.376 1.00 93.75 87 ARG A N 1
ATOM 672 C CA . ARG A 1 87 ? -6.644 -1.427 -13.768 1.00 93.75 87 ARG A CA 1
ATOM 673 C C . ARG A 1 87 ? -5.398 -1.997 -14.443 1.00 93.75 87 ARG A C 1
ATOM 675 O O . ARG A 1 87 ? -5.490 -2.913 -15.255 1.00 93.75 87 ARG A O 1
ATOM 682 N N . THR A 1 88 ? -4.232 -1.430 -14.146 1.00 88.75 88 THR A N 1
ATOM 683 C CA . THR A 1 88 ? -2.963 -1.907 -14.701 1.00 88.75 88 THR A CA 1
ATOM 684 C C . THR A 1 88 ? -2.594 -3.275 -14.140 1.00 88.75 88 THR A C 1
ATOM 686 O O . THR A 1 88 ? -2.211 -4.141 -14.921 1.00 88.75 88 THR A O 1
ATOM 689 N N . ALA A 1 89 ? -2.754 -3.492 -12.832 1.00 86.38 89 ALA A N 1
ATOM 690 C CA . ALA A 1 89 ? -2.517 -4.792 -12.214 1.00 86.38 89 ALA A CA 1
ATOM 691 C C . ALA A 1 89 ? -3.480 -5.864 -12.755 1.00 86.38 89 ALA A C 1
ATOM 693 O O . ALA A 1 89 ? -3.010 -6.906 -13.200 1.00 86.38 89 ALA A O 1
ATOM 694 N N . ASP A 1 90 ? -4.779 -5.565 -12.849 1.00 89.88 90 ASP A N 1
ATOM 695 C CA . ASP A 1 90 ? -5.785 -6.472 -13.425 1.00 89.88 90 ASP A CA 1
ATOM 696 C C . ASP A 1 90 ? -5.439 -6.886 -14.854 1.00 89.88 90 ASP A C 1
ATOM 698 O O . ASP A 1 90 ? -5.447 -8.064 -15.200 1.00 89.88 90 ASP A O 1
ATOM 702 N N . ARG A 1 91 ? -5.083 -5.914 -15.700 1.00 89.06 91 ARG A N 1
ATOM 703 C CA . ARG A 1 91 ? -4.749 -6.170 -17.105 1.00 89.06 91 ARG A CA 1
ATOM 704 C C . ARG A 1 91 ? -3.483 -7.013 -17.267 1.00 89.06 91 ARG A C 1
ATOM 706 O O . ARG A 1 91 ? -3.371 -7.740 -18.248 1.00 89.06 91 ARG A O 1
ATOM 713 N N . LEU A 1 92 ? -2.506 -6.851 -16.374 1.00 81.25 92 LEU A N 1
ATOM 714 C CA . LEU A 1 92 ? -1.214 -7.532 -16.471 1.00 81.25 92 LEU A CA 1
ATOM 715 C C . LEU A 1 92 ? -1.218 -8.907 -15.802 1.00 81.25 92 LEU A C 1
ATOM 717 O O . LEU A 1 92 ? -0.537 -9.806 -16.288 1.00 81.25 92 LEU A O 1
ATOM 721 N N . PHE A 1 93 ? -1.949 -9.060 -14.699 1.00 84.62 93 PHE A N 1
ATOM 722 C CA . PHE A 1 93 ? -1.835 -10.222 -13.819 1.00 84.62 93 PHE A CA 1
ATOM 723 C C . PHE A 1 93 ? -3.154 -10.976 -13.615 1.00 84.62 93 PHE A C 1
ATOM 725 O O . PHE A 1 93 ? -3.113 -12.089 -13.100 1.00 84.62 93 PHE A O 1
ATOM 732 N N . GLY A 1 94 ? -4.306 -10.441 -14.036 1.00 89.06 94 GLY A N 1
ATOM 733 C CA . GLY A 1 94 ? -5.607 -11.082 -13.817 1.00 89.06 94 GLY A CA 1
ATOM 734 C C . GLY A 1 94 ? -5.818 -11.405 -12.337 1.00 89.06 94 GLY A C 1
ATOM 735 O O . GLY A 1 94 ? -5.612 -10.546 -11.489 1.00 89.06 94 GLY A O 1
ATOM 736 N N . ASP A 1 95 ? -6.131 -12.662 -12.024 1.00 87.69 95 ASP A N 1
ATOM 737 C CA . ASP A 1 95 ? -6.314 -13.134 -10.642 1.00 87.69 95 ASP A CA 1
ATOM 738 C C . ASP A 1 95 ? -5.005 -13.611 -9.976 1.00 87.69 95 ASP A C 1
ATOM 740 O O . ASP A 1 95 ? -4.997 -14.083 -8.841 1.00 87.69 95 ASP A O 1
ATOM 744 N N . ALA A 1 96 ? -3.867 -13.503 -10.668 1.00 87.50 96 ALA A N 1
ATOM 745 C CA . ALA A 1 96 ? -2.573 -14.015 -10.217 1.00 87.50 96 ALA A CA 1
ATOM 746 C C . ALA A 1 96 ? -1.842 -13.063 -9.250 1.00 87.50 96 ALA A C 1
ATOM 748 O O . ALA A 1 96 ? -0.608 -13.089 -9.171 1.00 87.50 96 ALA A O 1
ATOM 749 N N . TYR A 1 97 ? -2.566 -12.202 -8.529 1.00 88.62 97 TYR A N 1
ATOM 750 C CA . TYR A 1 97 ? -1.975 -11.241 -7.603 1.00 88.62 97 TYR A CA 1
ATOM 751 C C . TYR A 1 97 ? -2.877 -10.908 -6.409 1.00 88.62 97 TYR A C 1
ATOM 753 O O . TYR A 1 97 ? -4.101 -10.948 -6.477 1.00 88.62 97 TYR A O 1
ATOM 761 N N . VAL A 1 98 ? -2.233 -10.534 -5.309 1.00 92.31 98 VAL A N 1
ATOM 762 C CA . VAL A 1 98 ? -2.839 -9.948 -4.118 1.00 92.31 98 VAL A CA 1
ATOM 763 C C . VAL A 1 98 ? -2.380 -8.499 -4.040 1.00 92.31 98 VAL A C 1
ATOM 765 O O . VAL A 1 98 ? -1.185 -8.204 -4.109 1.00 92.31 98 VAL A O 1
ATOM 768 N N . TRP A 1 99 ? -3.325 -7.577 -3.893 1.00 95.00 99 TRP A N 1
ATOM 769 C CA . TRP A 1 99 ? -3.029 -6.148 -3.885 1.00 95.00 99 TRP A CA 1
ATOM 770 C C . TRP A 1 99 ? -3.035 -5.569 -2.475 1.00 95.00 99 TRP A C 1
ATOM 772 O O . TRP A 1 99 ? -3.830 -5.983 -1.635 1.00 95.00 99 TRP A O 1
ATOM 782 N N . SER A 1 100 ? -2.185 -4.578 -2.223 1.00 96.56 100 SER A N 1
ATOM 783 C CA . SER A 1 100 ? -2.170 -3.776 -1.002 1.00 96.56 100 SER A CA 1
ATOM 784 C C . SER A 1 100 ? -1.945 -2.303 -1.333 1.00 96.56 100 SER A C 1
ATOM 786 O O . SER A 1 100 ? -1.151 -1.965 -2.215 1.00 96.56 100 SER A O 1
ATOM 788 N N . VAL A 1 101 ? -2.621 -1.414 -0.605 1.00 97.50 101 VAL A N 1
ATOM 789 C CA . VAL A 1 101 ? -2.557 0.041 -0.794 1.00 97.50 101 VAL A CA 1
ATOM 790 C C . VAL A 1 101 ? -2.001 0.726 0.448 1.00 97.50 101 VAL A C 1
ATOM 792 O O . VAL A 1 101 ? -2.300 0.353 1.582 1.00 97.50 101 VAL A O 1
ATOM 795 N N . LEU A 1 102 ? -1.192 1.755 0.208 1.00 96.69 102 LEU A N 1
ATOM 796 C CA . LEU A 1 102 ? -0.653 2.677 1.198 1.00 96.69 102 LEU A CA 1
ATOM 797 C C . LEU A 1 102 ? -0.794 4.110 0.692 1.00 96.69 102 LEU A C 1
ATOM 799 O O . LEU A 1 102 ? -0.418 4.408 -0.441 1.00 96.69 102 LEU A O 1
ATOM 803 N N . GLY A 1 103 ? -1.257 5.009 1.559 1.00 96.62 103 GLY A N 1
ATOM 804 C CA . GLY A 1 103 ? -1.247 6.451 1.313 1.00 96.62 103 GLY A CA 1
ATOM 805 C C . GLY A 1 103 ? -0.310 7.184 2.270 1.00 96.62 103 GLY A C 1
ATOM 806 O O . GLY A 1 103 ? -0.372 6.966 3.478 1.00 96.62 103 GLY A O 1
ATOM 807 N N . ALA A 1 104 ? 0.525 8.079 1.745 1.00 96.44 104 ALA A N 1
ATOM 808 C CA . ALA A 1 104 ? 1.452 8.865 2.551 1.00 96.44 104 ALA A CA 1
ATOM 809 C C . ALA A 1 104 ? 0.754 10.011 3.309 1.00 96.44 104 ALA A C 1
ATOM 811 O O . ALA A 1 104 ? -0.071 10.761 2.771 1.00 96.44 104 ALA A O 1
ATOM 812 N N . GLY A 1 105 ? 1.124 10.179 4.578 1.00 95.44 105 GLY A N 1
ATOM 813 C CA . GLY A 1 105 ? 0.686 11.265 5.447 1.00 95.44 105 GLY A CA 1
ATOM 814 C C . GLY A 1 105 ? -0.834 11.362 5.570 1.00 95.44 105 GLY A C 1
ATOM 815 O O . GLY A 1 105 ? -1.532 10.376 5.809 1.00 95.44 105 GLY A O 1
ATOM 816 N N . ARG A 1 106 ? -1.370 12.573 5.366 1.00 95.31 106 ARG A N 1
ATOM 817 C CA . ARG A 1 106 ? -2.813 12.857 5.489 1.00 95.31 106 ARG A CA 1
ATOM 818 C C . ARG A 1 106 ? -3.700 12.026 4.552 1.00 95.31 106 ARG A C 1
ATOM 820 O O . ARG A 1 106 ? -4.908 11.977 4.765 1.00 95.31 106 ARG A O 1
ATOM 827 N N . HIS A 1 107 ? -3.121 11.422 3.514 1.00 97.06 107 HIS A N 1
ATOM 828 C CA . HIS A 1 107 ? -3.838 10.637 2.514 1.00 97.06 107 HIS A CA 1
ATOM 829 C C . HIS A 1 107 ? -4.002 9.163 2.909 1.00 97.06 107 HIS A C 1
ATOM 831 O O . HIS A 1 107 ? -4.741 8.455 2.234 1.00 97.06 107 HIS A O 1
ATOM 837 N N . GLN A 1 108 ? -3.375 8.706 4.003 1.00 97.62 108 GLN A N 1
ATOM 838 C CA . GLN A 1 108 ? -3.407 7.305 4.434 1.00 97.62 108 GLN A CA 1
ATOM 839 C C . GLN A 1 108 ? -4.837 6.764 4.531 1.00 97.62 108 GLN A C 1
ATOM 841 O O . GLN A 1 108 ? -5.196 5.873 3.771 1.00 97.62 108 GLN A O 1
ATOM 846 N N . MET A 1 109 ? -5.669 7.330 5.413 1.00 97.75 109 MET A N 1
ATOM 847 C CA . MET A 1 109 ? -7.011 6.793 5.682 1.00 97.75 109 MET A CA 1
ATOM 848 C C . MET A 1 109 ? -7.932 6.817 4.450 1.00 97.75 109 MET A C 1
ATOM 850 O O . MET A 1 109 ? -8.517 5.774 4.162 1.00 97.75 109 MET A O 1
ATOM 854 N N . PRO A 1 110 ? -8.048 7.920 3.678 1.00 97.25 110 PRO A N 1
ATOM 855 C CA . PRO A 1 110 ? -8.858 7.913 2.459 1.00 97.25 110 PRO A CA 1
ATOM 856 C C . PRO A 1 110 ? -8.406 6.866 1.433 1.00 97.25 110 PRO A C 1
ATOM 858 O O . PRO A 1 110 ? -9.238 6.125 0.915 1.00 97.25 110 PRO A O 1
ATOM 861 N N . LEU A 1 111 ? -7.098 6.765 1.167 1.00 97.94 111 LEU A N 1
ATOM 862 C CA . LEU A 1 111 ? -6.588 5.883 0.115 1.00 97.94 111 LEU A CA 1
ATOM 863 C C . LEU A 1 111 ? -6.637 4.411 0.501 1.00 97.94 111 LEU A C 1
ATOM 865 O O . LEU A 1 111 ? -7.013 3.594 -0.332 1.00 97.94 111 LEU A O 1
ATOM 869 N N . VAL A 1 112 ? -6.321 4.058 1.750 1.00 98.12 112 VAL A N 1
ATOM 870 C CA . VAL A 1 112 ? -6.449 2.659 2.179 1.00 98.12 112 VAL A CA 1
ATOM 871 C C . VAL A 1 112 ? -7.911 2.215 2.234 1.00 98.12 112 VAL A C 1
ATOM 873 O O . VAL A 1 112 ? -8.204 1.074 1.899 1.00 98.12 112 VAL A O 1
ATOM 876 N N . THR A 1 113 ? -8.841 3.122 2.557 1.00 98.12 113 THR A N 1
ATOM 877 C CA . THR A 1 113 ? -10.285 2.834 2.514 1.00 98.12 113 THR A CA 1
ATOM 878 C C . THR A 1 113 ? -10.749 2.603 1.078 1.00 98.12 113 THR A C 1
ATOM 880 O O . THR A 1 113 ? -11.419 1.615 0.798 1.00 98.12 113 THR A O 1
ATOM 883 N N . MET A 1 114 ? -10.347 3.474 0.146 1.00 97.94 114 MET A N 1
ATOM 884 C CA . MET A 1 114 ? -10.630 3.293 -1.279 1.00 97.94 114 MET A CA 1
ATOM 885 C C . MET A 1 114 ? -10.024 1.993 -1.819 1.00 97.94 114 MET A C 1
ATOM 887 O O . MET A 1 114 ? -10.697 1.260 -2.536 1.00 97.94 114 MET A O 1
ATOM 891 N N . GLY A 1 115 ? -8.777 1.686 -1.451 1.00 97.44 115 GLY A N 1
ATOM 892 C CA . GLY A 1 115 ? -8.124 0.428 -1.800 1.00 97.44 115 GLY A CA 1
ATOM 893 C C . GLY A 1 115 ? -8.930 -0.778 -1.328 1.00 97.44 115 GLY A C 1
ATOM 894 O O . GLY A 1 115 ? -9.186 -1.675 -2.123 1.00 97.44 115 GLY A O 1
ATOM 895 N N . ALA A 1 116 ? -9.403 -0.766 -0.082 1.00 97.88 116 ALA A N 1
ATOM 896 C CA . ALA A 1 116 ? -10.219 -1.847 0.463 1.00 97.88 116 ALA A CA 1
ATOM 897 C C . ALA A 1 116 ? -11.555 -2.030 -0.270 1.00 97.88 116 ALA A C 1
ATOM 899 O O . ALA A 1 116 ? -11.924 -3.159 -0.579 1.00 97.88 116 ALA A O 1
ATOM 900 N N . ILE A 1 117 ? -12.236 -0.936 -0.634 1.00 97.62 117 ILE A N 1
ATOM 901 C CA . ILE A 1 117 ? -13.452 -0.983 -1.471 1.00 97.62 117 ILE A CA 1
ATOM 902 C C . ILE A 1 117 ? -13.163 -1.643 -2.831 1.00 97.62 117 ILE A C 1
ATOM 904 O O . ILE A 1 117 ? -14.013 -2.336 -3.381 1.00 97.62 117 ILE A O 1
ATOM 908 N N . LEU A 1 118 ? -11.952 -1.463 -3.364 1.00 96.62 118 LEU A N 1
ATOM 909 C CA . LEU A 1 118 ? -11.488 -2.071 -4.615 1.00 96.62 118 LEU A CA 1
ATOM 910 C C . LEU A 1 118 ? -10.905 -3.490 -4.439 1.00 96.62 118 LEU A C 1
ATOM 912 O O . LEU A 1 118 ? -10.329 -4.027 -5.389 1.00 96.62 118 LEU A O 1
ATOM 916 N N . GLY A 1 119 ? -11.023 -4.089 -3.249 1.00 95.25 119 GLY A N 1
ATOM 917 C CA . GLY A 1 119 ? -10.530 -5.436 -2.941 1.00 95.25 119 GLY A CA 1
ATOM 918 C C . GLY A 1 119 ? -9.046 -5.516 -2.561 1.00 95.25 119 GLY A C 1
ATOM 919 O O . GLY A 1 119 ? -8.462 -6.596 -2.606 1.00 95.25 119 GLY A O 1
ATOM 920 N N . ALA A 1 120 ? -8.406 -4.396 -2.215 1.00 96.50 120 ALA A N 1
ATOM 921 C CA . ALA A 1 120 ? -7.020 -4.371 -1.753 1.00 96.50 120 ALA A CA 1
ATOM 922 C C . ALA A 1 120 ? -6.902 -4.586 -0.239 1.00 96.50 120 ALA A C 1
ATOM 924 O O . ALA A 1 120 ? -7.746 -4.161 0.547 1.00 96.50 120 ALA A O 1
ATOM 925 N N . ASN A 1 121 ? -5.764 -5.123 0.187 1.00 97.31 121 ASN A N 1
ATOM 926 C CA . ASN A 1 121 ? -5.316 -5.031 1.569 1.00 97.31 121 ASN A CA 1
ATOM 927 C C . ASN A 1 121 ? -4.917 -3.589 1.922 1.00 97.31 121 ASN A C 1
ATOM 929 O O . ASN A 1 121 ? -4.559 -2.779 1.061 1.00 97.31 121 ASN A O 1
ATOM 933 N N . THR A 1 122 ? -4.931 -3.272 3.215 1.00 97.38 122 THR A N 1
ATOM 934 C CA . THR A 1 122 ? -4.605 -1.933 3.720 1.00 97.38 122 THR A CA 1
ATOM 935 C C . THR A 1 122 ? -3.301 -1.936 4.502 1.00 97.38 122 THR A C 1
ATOM 937 O O . THR A 1 122 ? -3.169 -2.694 5.465 1.00 97.38 122 THR A O 1
ATOM 940 N N . ARG A 1 123 ? -2.378 -1.028 4.175 1.00 98.06 123 ARG A N 1
ATOM 941 C CA . ARG A 1 123 ? -1.191 -0.761 4.993 1.00 98.06 123 ARG A CA 1
ATOM 942 C C . ARG A 1 123 ? -1.335 0.566 5.737 1.00 98.06 123 ARG A C 1
ATOM 944 O O . ARG A 1 123 ? -1.507 1.621 5.130 1.00 98.06 123 ARG A O 1
ATOM 951 N N . VAL A 1 124 ? -1.229 0.503 7.062 1.00 98.00 124 VAL A N 1
ATOM 952 C CA . VAL A 1 124 ? -1.206 1.673 7.947 1.00 98.00 124 VAL A CA 1
ATOM 953 C C . VAL A 1 124 ? -0.036 1.583 8.917 1.00 98.00 124 VAL A C 1
ATOM 955 O O . VAL A 1 124 ? 0.372 0.495 9.317 1.00 98.00 124 VAL A O 1
ATOM 958 N N . GLY A 1 125 ? 0.464 2.737 9.341 1.00 97.19 125 GLY A N 1
ATOM 959 C CA . GLY A 1 125 ? 1.550 2.822 10.307 1.00 97.19 125 GLY A CA 1
ATOM 960 C C . GLY A 1 125 ? 2.088 4.238 10.463 1.00 97.19 125 GLY A C 1
ATOM 961 O O . GLY A 1 125 ? 1.849 5.106 9.620 1.00 97.19 125 GLY A O 1
ATOM 962 N N . LEU A 1 126 ? 2.826 4.441 11.554 1.00 97.31 126 LEU A N 1
ATOM 963 C CA . LEU A 1 126 ? 3.552 5.671 11.872 1.00 97.31 126 LEU A CA 1
ATOM 964 C C . LEU A 1 126 ? 4.707 5.933 10.899 1.00 97.31 126 LEU A C 1
ATOM 966 O O . LEU A 1 126 ? 5.100 7.084 10.744 1.00 97.31 126 LEU A O 1
ATOM 970 N N . GLU A 1 127 ? 5.210 4.888 10.231 1.00 95.94 127 GLU A N 1
ATOM 971 C CA . GLU A 1 127 ? 6.155 5.011 9.111 1.00 95.94 127 GLU A CA 1
ATOM 972 C C . GLU A 1 127 ? 5.565 5.872 7.989 1.00 95.94 127 GLU A C 1
ATOM 974 O O . GLU A 1 127 ? 6.239 6.740 7.441 1.00 95.94 127 GLU A O 1
ATOM 979 N N . ASP A 1 128 ? 4.279 5.675 7.697 1.00 94.75 128 ASP A N 1
ATOM 980 C CA . ASP A 1 128 ? 3.636 6.293 6.544 1.00 94.75 128 ASP A CA 1
ATOM 981 C C . ASP A 1 128 ? 2.863 7.568 6.937 1.00 94.75 128 ASP A C 1
ATOM 983 O O . ASP A 1 128 ? 2.682 8.465 6.113 1.00 94.75 128 ASP A O 1
ATOM 987 N N . ASN A 1 129 ? 2.386 7.672 8.187 1.00 95.62 129 ASN A N 1
ATOM 988 C CA . ASN A 1 129 ? 1.577 8.793 8.675 1.00 95.62 129 ASN A CA 1
ATOM 989 C C . ASN A 1 129 ? 1.640 8.964 10.206 1.00 95.62 129 ASN A C 1
ATOM 991 O O . ASN A 1 129 ? 1.282 8.070 10.966 1.00 95.62 129 ASN A O 1
ATOM 995 N N . LEU A 1 130 ? 1.972 10.174 10.664 1.00 96.94 130 LEU A N 1
ATOM 996 C CA . LEU A 1 130 ? 2.079 10.507 12.092 1.00 96.94 130 LEU A CA 1
ATOM 997 C C . LEU A 1 130 ? 0.752 10.926 12.759 1.00 96.94 130 LEU A C 1
ATOM 999 O O . LEU A 1 130 ? 0.721 11.157 13.970 1.00 96.94 130 LEU A O 1
ATOM 1003 N N . TYR A 1 131 ? -0.340 11.077 12.004 1.00 97.31 131 TYR A N 1
ATOM 1004 C CA . TYR A 1 131 ? -1.581 11.703 12.479 1.00 97.31 131 TYR A CA 1
ATOM 1005 C C . TYR A 1 131 ? -2.778 10.746 12.455 1.00 97.31 131 TYR A C 1
ATOM 1007 O O . TYR A 1 131 ? -3.064 10.125 11.437 1.00 97.31 131 TYR A O 1
ATOM 1015 N N . LEU A 1 132 ? -3.552 10.684 13.545 1.00 96.62 132 LEU A N 1
ATOM 1016 C CA . LEU A 1 132 ? -4.827 9.952 13.569 1.00 96.62 132 LEU A CA 1
ATOM 1017 C C . LEU A 1 132 ? -5.941 10.731 12.848 1.00 96.62 132 LEU A C 1
ATOM 1019 O O . LEU A 1 132 ? -6.818 10.153 12.203 1.00 96.62 132 LEU A O 1
ATOM 1023 N N . SER A 1 133 ? -5.920 12.055 12.991 1.00 94.69 133 SER A N 1
ATOM 1024 C CA . SER A 1 133 ? -6.828 12.998 12.339 1.00 94.69 133 SER A CA 1
ATOM 1025 C C . SER A 1 133 ? -6.134 14.351 12.171 1.00 94.69 133 SER A C 1
ATOM 1027 O O . SER A 1 133 ? -5.025 14.563 12.671 1.00 94.69 133 SER A O 1
ATOM 1029 N N . LYS A 1 134 ? -6.765 15.286 11.451 1.00 93.75 134 LYS A N 1
ATOM 1030 C CA . LYS A 1 134 ? -6.208 16.628 11.232 1.00 93.75 134 LYS A CA 1
ATOM 1031 C C . LYS A 1 134 ? -5.883 17.288 12.580 1.00 93.75 134 LYS A C 1
ATOM 1033 O O . LYS A 1 134 ? -6.778 17.549 13.373 1.00 93.75 134 LYS A O 1
ATOM 1038 N N . GLY A 1 135 ? -4.596 17.534 12.826 1.00 94.56 135 GLY A N 1
ATOM 1039 C CA . GLY A 1 135 ? -4.103 18.161 14.057 1.00 94.56 135 GLY A CA 1
ATOM 1040 C C . GLY A 1 135 ? -3.912 17.223 15.258 1.00 94.56 135 GLY A C 1
ATOM 1041 O O . GLY A 1 135 ? -3.296 17.640 16.232 1.00 94.56 135 GLY A O 1
ATOM 1042 N N . ARG A 1 136 ? -4.346 15.955 15.200 1.00 96.94 136 ARG A N 1
ATOM 1043 C CA . ARG A 1 136 ? -4.149 14.975 16.284 1.00 96.94 136 ARG A CA 1
ATOM 1044 C C . ARG A 1 136 ? -3.123 13.927 15.871 1.00 96.94 136 ARG A C 1
ATOM 1046 O O . ARG A 1 136 ? -3.399 13.100 15.001 1.00 96.94 136 ARG A O 1
ATOM 1053 N N . LYS A 1 137 ? -1.953 13.928 16.515 1.00 97.06 137 LYS A N 1
ATOM 1054 C CA . LYS A 1 137 ? -0.956 12.859 16.338 1.00 97.06 137 LYS A CA 1
ATOM 1055 C C . LYS A 1 137 ? -1.533 11.512 16.782 1.00 97.06 137 LYS A C 1
ATOM 1057 O O . LYS A 1 137 ? -2.344 11.456 17.707 1.00 97.06 137 LYS A O 1
ATOM 1062 N N . ALA A 1 138 ? -1.151 10.442 16.098 1.00 97.25 138 ALA A N 1
ATOM 1063 C CA . ALA A 1 138 ? -1.444 9.093 16.565 1.00 97.25 138 ALA A CA 1
ATOM 1064 C C . ALA A 1 138 ? -0.492 8.754 17.720 1.00 97.25 138 ALA A C 1
ATOM 1066 O O . ALA A 1 138 ? 0.716 8.946 17.594 1.00 97.25 138 ALA A O 1
ATOM 1067 N N . GLY A 1 139 ? -1.025 8.264 18.843 1.00 96.12 139 GLY A N 1
ATOM 1068 C CA . GLY A 1 139 ? -0.203 7.869 19.992 1.00 96.12 139 GLY A CA 1
ATOM 1069 C C . GLY A 1 139 ? 0.532 6.542 19.786 1.00 96.12 139 GLY A C 1
ATOM 1070 O O . GLY A 1 139 ? 1.501 6.252 20.479 1.00 96.12 139 GLY A O 1
ATOM 1071 N N . SER A 1 140 ? 0.082 5.718 18.834 1.00 98.00 140 SER A N 1
ATOM 1072 C CA . SER A 1 140 ? 0.677 4.415 18.522 1.00 98.00 140 SER A CA 1
ATOM 1073 C C . SER A 1 140 ? 0.244 3.909 17.143 1.00 98.00 140 SER A C 1
ATOM 1075 O O . SER A 1 140 ? -0.794 4.320 16.618 1.00 98.00 140 SER A O 1
ATOM 1077 N N . ASN A 1 141 ? 0.982 2.936 16.594 1.00 98.25 141 ASN A N 1
ATOM 1078 C CA . ASN A 1 141 ? 0.536 2.171 15.421 1.00 98.25 141 ASN A CA 1
ATOM 1079 C C . ASN A 1 141 ? -0.833 1.511 15.658 1.00 98.25 141 ASN A C 1
ATOM 1081 O O . ASN A 1 141 ? -1.675 1.485 14.764 1.00 98.25 141 ASN A O 1
ATOM 1085 N N . ALA A 1 142 ? -1.093 1.038 16.883 1.00 98.19 142 ALA A N 1
ATOM 1086 C CA . ALA A 1 142 ? -2.355 0.401 17.242 1.00 98.19 142 ALA A CA 1
ATOM 1087 C C . ALA A 1 142 ? -3.564 1.341 17.090 1.00 98.19 142 ALA A C 1
ATOM 1089 O O . ALA A 1 142 ? -4.642 0.880 16.731 1.00 98.19 142 ALA A O 1
ATOM 1090 N N . GLU A 1 143 ? -3.414 2.651 17.317 1.00 98.19 143 GLU A N 1
ATOM 1091 C CA . GLU A 1 143 ? -4.500 3.610 17.062 1.00 98.19 143 GLU A CA 1
ATOM 1092 C C . GLU A 1 143 ? -4.860 3.700 15.576 1.00 98.19 143 GLU A C 1
ATOM 1094 O O . GLU A 1 143 ? -6.044 3.706 15.237 1.00 98.19 143 GLU A O 1
ATOM 1099 N N . LEU A 1 144 ? -3.859 3.720 14.690 1.00 98.31 144 LEU A N 1
ATOM 1100 C CA . LEU A 1 144 ? -4.080 3.728 13.241 1.00 98.31 144 LEU A C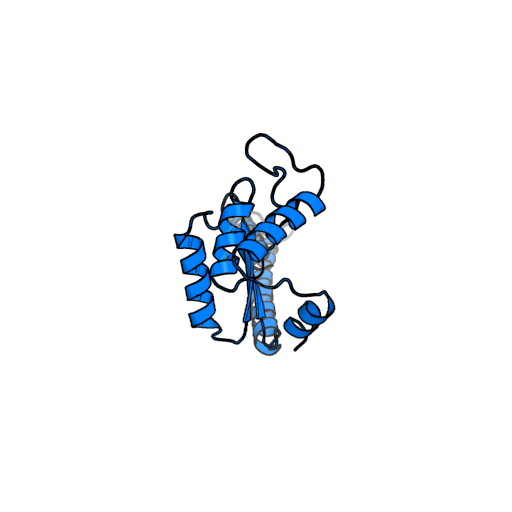A 1
ATOM 1101 C C . LEU A 1 144 ? -4.732 2.419 12.779 1.00 98.31 144 LEU A C 1
ATOM 1103 O O . LEU A 1 144 ? -5.710 2.459 12.034 1.00 98.31 144 LEU A O 1
ATOM 1107 N N . VAL A 1 145 ? -4.253 1.277 13.284 1.00 98.25 145 VAL A N 1
ATOM 1108 C CA . VAL A 1 145 ? -4.828 -0.050 13.002 1.00 98.25 145 VAL A CA 1
ATOM 1109 C C . VAL A 1 145 ? -6.282 -0.137 13.465 1.00 98.25 145 VAL A C 1
ATOM 1111 O O . VAL A 1 145 ? -7.139 -0.576 12.704 1.00 98.25 145 VAL A O 1
ATOM 1114 N N . ARG A 1 146 ? -6.602 0.322 14.683 1.00 98.38 146 ARG A N 1
ATOM 1115 C CA . ARG A 1 146 ? -7.992 0.348 15.173 1.00 98.38 146 ARG A CA 1
ATOM 1116 C C . ARG A 1 146 ? -8.876 1.225 14.296 1.00 98.38 146 ARG A C 1
ATOM 1118 O O . ARG A 1 146 ? -9.988 0.821 13.985 1.00 98.38 146 ARG A O 1
ATOM 1125 N N . LYS A 1 147 ? -8.380 2.391 13.871 1.00 98.25 147 LYS A N 1
ATOM 1126 C CA . LYS A 1 147 ? -9.146 3.308 13.024 1.00 98.25 147 LYS A CA 1
ATOM 1127 C C . LYS A 1 147 ? -9.504 2.685 11.678 1.00 98.25 147 LYS A C 1
ATOM 1129 O O . LYS A 1 147 ? -10.668 2.757 11.295 1.00 98.25 147 LYS A O 1
ATOM 1134 N N . ILE A 1 148 ? -8.538 2.081 10.980 1.00 98.19 148 ILE A N 1
ATOM 1135 C CA . ILE A 1 148 ? -8.841 1.419 9.706 1.00 98.19 148 ILE A CA 1
ATOM 1136 C C . ILE A 1 148 ? -9.721 0.189 9.925 1.00 98.19 148 ILE A C 1
ATOM 1138 O O . ILE A 1 148 ? -10.701 0.038 9.211 1.00 98.19 148 ILE A O 1
ATOM 1142 N N . LYS A 1 149 ? -9.474 -0.613 10.972 1.00 98.19 149 LYS A N 1
ATOM 1143 C CA . LYS A 1 149 ? -10.337 -1.747 11.329 1.00 98.19 149 LYS A CA 1
ATOM 1144 C C . LYS A 1 149 ? -11.795 -1.320 11.491 1.00 98.19 149 LYS A C 1
ATOM 1146 O O . LYS A 1 149 ? -12.654 -1.951 10.897 1.00 98.19 149 LYS A O 1
ATOM 1151 N N . THR A 1 150 ? -12.067 -0.248 12.242 1.00 98.38 150 THR A N 1
ATOM 1152 C CA . THR A 1 150 ? -13.428 0.288 12.378 1.00 98.38 150 THR A CA 1
ATOM 1153 C C . THR A 1 150 ? -14.021 0.625 11.016 1.00 98.38 150 THR A C 1
ATOM 1155 O O . THR A 1 150 ? -15.091 0.133 10.705 1.00 98.38 150 THR A O 1
ATOM 1158 N N . ILE A 1 151 ? -13.316 1.389 10.174 1.00 98.25 151 ILE A N 1
ATOM 1159 C CA . ILE A 1 151 ? -13.817 1.763 8.840 1.00 98.25 151 ILE A CA 1
ATOM 1160 C C . ILE A 1 151 ? -14.157 0.523 8.000 1.00 98.25 151 ILE A C 1
ATOM 1162 O O . ILE A 1 151 ? -15.223 0.470 7.401 1.00 98.25 151 ILE A O 1
ATOM 1166 N N . LEU A 1 152 ? -13.273 -0.476 7.971 1.00 98.25 152 LEU A N 1
ATOM 1167 C CA . LEU A 1 152 ? -13.493 -1.708 7.212 1.00 98.25 152 LEU A CA 1
ATOM 1168 C C . LEU A 1 152 ? -14.693 -2.500 7.745 1.00 98.25 152 LEU A C 1
ATOM 1170 O O . LEU A 1 152 ? -15.517 -2.951 6.958 1.00 98.25 152 LEU A O 1
ATOM 1174 N N . THR A 1 153 ? -14.835 -2.610 9.068 1.00 98.00 153 THR A N 1
ATOM 1175 C CA . THR A 1 153 ? -15.991 -3.269 9.689 1.00 98.00 153 THR A CA 1
ATOM 1176 C C . THR A 1 153 ? -17.301 -2.538 9.379 1.00 98.00 153 THR A C 1
ATOM 1178 O O . THR A 1 153 ? -18.281 -3.193 9.040 1.00 98.00 153 THR A O 1
ATOM 1181 N N . GLU A 1 154 ? -17.322 -1.202 9.410 1.00 98.38 154 GLU A N 1
ATOM 1182 C CA . GLU A 1 154 ? -18.503 -0.409 9.020 1.00 98.38 154 GLU A CA 1
ATOM 1183 C C . GLU A 1 154 ? -18.859 -0.581 7.531 1.00 98.38 154 GLU A C 1
ATOM 1185 O O . GLU A 1 154 ? -20.023 -0.500 7.149 1.00 98.38 154 GLU A O 1
ATOM 1190 N N . LEU A 1 155 ? -17.872 -0.873 6.680 1.00 98.06 155 LEU A N 1
ATOM 1191 C CA . LEU A 1 155 ? -18.077 -1.229 5.271 1.00 98.06 155 LEU A CA 1
ATOM 1192 C C . LEU A 1 155 ? -18.459 -2.706 5.067 1.00 98.06 155 LEU A C 1
ATOM 1194 O O . LEU A 1 155 ? -18.531 -3.157 3.927 1.00 98.06 155 LEU A O 1
ATOM 1198 N N . SER A 1 156 ? -18.716 -3.456 6.145 1.00 98.00 156 SER A N 1
ATOM 1199 C CA . SER A 1 156 ? -19.009 -4.898 6.118 1.00 98.00 156 SER A CA 1
ATOM 1200 C C . SER A 1 156 ? -17.884 -5.752 5.513 1.00 98.00 156 SER A C 1
ATOM 1202 O O . SER A 1 156 ? -18.139 -6.812 4.949 1.00 98.00 156 SER A O 1
ATOM 1204 N N . LEU A 1 157 ? -16.631 -5.297 5.631 1.00 97.12 157 LEU A N 1
ATOM 1205 C CA . LEU A 1 157 ? -15.446 -6.059 5.241 1.00 97.12 157 LEU A CA 1
ATOM 1206 C C . LEU A 1 157 ? -14.880 -6.827 6.441 1.00 97.12 157 LEU A C 1
ATOM 1208 O O . LEU A 1 157 ? -14.795 -6.310 7.560 1.00 97.12 157 LEU A O 1
ATOM 1212 N N . GLU A 1 158 ? -14.445 -8.060 6.190 1.00 95.25 158 GLU A N 1
ATOM 1213 C CA . GLU A 1 158 ? -13.853 -8.931 7.204 1.00 95.25 158 GLU A CA 1
ATOM 1214 C C . GLU A 1 158 ? -12.345 -8.696 7.349 1.00 95.25 158 GLU A C 1
ATOM 1216 O O . GLU A 1 158 ? -11.635 -8.383 6.392 1.00 95.25 158 GLU A O 1
ATOM 1221 N N . ILE A 1 159 ? -11.843 -8.846 8.577 1.00 96.88 159 ILE A N 1
ATOM 1222 C CA . ILE A 1 159 ? -10.422 -8.670 8.886 1.00 96.88 159 ILE A CA 1
ATOM 1223 C C . ILE A 1 159 ? -9.769 -10.037 8.999 1.00 96.88 159 ILE A C 1
ATOM 1225 O O . ILE A 1 159 ? -10.045 -10.769 9.949 1.00 96.88 159 ILE A O 1
ATOM 1229 N N . ALA A 1 160 ? -8.853 -10.325 8.076 1.00 96.06 160 ALA A N 1
ATOM 1230 C CA . ALA A 1 160 ? -8.093 -11.563 8.084 1.00 96.06 160 ALA A CA 1
ATOM 1231 C C . ALA A 1 160 ? -7.313 -11.741 9.397 1.00 96.06 160 ALA A C 1
ATOM 1233 O O . ALA A 1 160 ? -6.608 -10.848 9.883 1.00 96.06 160 ALA A O 1
ATOM 1234 N N . THR A 1 161 ? -7.407 -12.940 9.950 1.00 97.12 161 THR A N 1
ATOM 1235 C CA . THR A 1 161 ? -6.531 -13.432 11.004 1.00 97.12 161 THR A CA 1
ATOM 1236 C C . THR A 1 161 ? -5.112 -13.646 10.463 1.00 97.12 161 THR A C 1
ATOM 1238 O O . THR A 1 161 ? -4.906 -13.827 9.260 1.00 97.12 161 THR A O 1
ATOM 1241 N N . PRO A 1 162 ? -4.090 -13.712 11.336 1.00 95.00 162 PRO A N 1
ATOM 1242 C CA . PRO A 1 162 ? -2.733 -14.040 10.901 1.00 95.00 162 PRO A CA 1
ATOM 1243 C C . PRO A 1 162 ? -2.608 -15.398 10.191 1.00 95.00 162 PRO A C 1
ATOM 1245 O O . PRO A 1 162 ? -1.669 -15.595 9.425 1.00 95.00 162 PRO A O 1
ATOM 1248 N N . ALA A 1 163 ? -3.495 -16.358 10.470 1.00 95.88 163 ALA A N 1
ATOM 1249 C CA . ALA A 1 163 ? -3.495 -17.657 9.797 1.00 95.88 163 ALA A CA 1
ATOM 1250 C C . ALA A 1 163 ? -4.013 -17.534 8.355 1.00 95.88 163 ALA A C 1
ATOM 1252 O O . ALA A 1 163 ? -3.344 -17.985 7.428 1.00 95.88 163 ALA A O 1
ATOM 1253 N N . GLU A 1 164 ? -5.140 -16.846 8.163 1.00 94.94 164 GLU A N 1
ATOM 1254 C CA . GLU A 1 164 ? -5.705 -16.567 6.836 1.00 94.94 164 GLU A CA 1
ATOM 1255 C C . GLU A 1 164 ? -4.744 -15.730 5.994 1.00 94.94 164 GLU A C 1
ATOM 1257 O O . GLU A 1 164 ? -4.484 -16.070 4.845 1.00 94.94 164 GLU A O 1
ATOM 1262 N N . ALA A 1 165 ? -4.127 -14.698 6.579 1.00 92.31 165 ALA A N 1
ATOM 1263 C CA . ALA A 1 165 ? -3.150 -13.867 5.880 1.00 92.31 165 ALA A CA 1
ATOM 1264 C C . ALA A 1 165 ? -1.960 -14.683 5.342 1.00 92.31 165 ALA A C 1
ATOM 1266 O O . ALA A 1 165 ? -1.538 -14.469 4.208 1.00 92.31 165 ALA A O 1
ATOM 1267 N N . ARG A 1 166 ? -1.443 -15.654 6.114 1.00 90.69 166 ARG A N 1
ATOM 1268 C CA . ARG A 1 166 ? -0.405 -16.579 5.620 1.00 90.69 166 ARG A CA 1
ATOM 1269 C C . ARG A 1 166 ? -0.931 -17.437 4.478 1.00 90.69 166 ARG A C 1
ATOM 1271 O O . ARG A 1 166 ? -0.301 -17.503 3.431 1.00 90.69 166 ARG A O 1
ATOM 1278 N N . GLN A 1 167 ? -2.123 -18.011 4.631 1.00 90.44 167 GLN A N 1
ATOM 1279 C CA . GLN A 1 167 ? -2.746 -18.821 3.585 1.00 90.44 167 GLN A CA 1
ATOM 1280 C C . GLN A 1 167 ? -3.004 -18.032 2.289 1.00 90.44 167 GLN A C 1
ATOM 1282 O O . GLN A 1 167 ? -2.984 -18.612 1.209 1.00 90.44 167 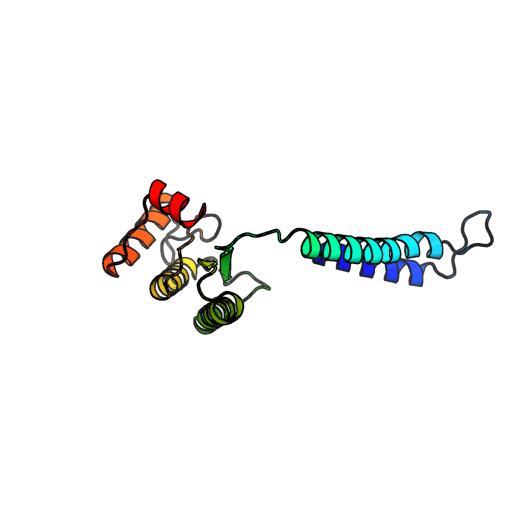GLN A O 1
ATOM 1287 N N . MET A 1 168 ? -3.252 -16.725 2.370 1.00 86.00 168 MET A N 1
ATOM 1288 C CA . MET A 1 168 ? -3.434 -15.866 1.196 1.00 86.00 168 MET A CA 1
ATOM 1289 C C . MET A 1 168 ? -2.118 -15.583 0.455 1.00 86.00 168 MET A C 1
ATOM 1291 O O . MET A 1 168 ? -2.154 -15.342 -0.749 1.00 86.00 168 MET A O 1
ATOM 1295 N N . LEU A 1 169 ? -0.976 -15.601 1.154 1.00 79.31 169 LEU A N 1
ATOM 1296 C CA . LEU A 1 169 ? 0.334 -15.202 0.619 1.00 79.31 169 LEU A CA 1
ATOM 1297 C C . LEU A 1 169 ? 1.280 -16.376 0.315 1.00 79.31 169 LEU A C 1
ATOM 1299 O O . LEU A 1 169 ? 2.214 -16.203 -0.460 1.00 79.31 169 LEU A O 1
ATOM 1303 N N . GLU A 1 170 ? 1.060 -17.547 0.915 1.00 69.12 170 GLU A N 1
ATOM 1304 C CA . GLU A 1 170 ? 1.926 -18.735 0.799 1.00 69.12 170 GLU A CA 1
ATOM 1305 C C . GLU A 1 170 ? 1.356 -19.830 -0.129 1.00 69.12 170 GLU A C 1
ATOM 1307 O O . GLU A 1 170 ? 1.849 -20.958 -0.110 1.00 69.12 170 GLU A O 1
ATOM 1312 N N . ARG A 1 171 ? 0.311 -19.530 -0.915 1.00 54.47 171 ARG A N 1
ATOM 1313 C CA . ARG A 1 171 ? -0.267 -20.476 -1.891 1.00 54.47 171 ARG A CA 1
ATOM 1314 C C . ARG A 1 171 ? 0.687 -20.829 -3.029 1.00 54.47 171 ARG A C 1
ATOM 1316 O O . ARG A 1 171 ? 1.400 -19.924 -3.510 1.00 54.47 171 ARG A O 1
#

pLDDT: mean 85.83, std 12.84, range [54.19, 98.38]

Radius of gyration: 23.53 Å; chains: 1; bounding box: 73×39×44 Å

Secondary structure (DSSP, 8-state):
-HHHHHHHHHHHHHHHHHTTTPBPTTSSSBTHHHHHHHHHHHHHHHHHHHHHHHHTT--PSSEEEEEEES-TTS--SSHHHHHHHHHHHHHHHTTSEEEEEEE-GGGHHHHHHHHHHTT-EE---TTT-SEEETTEE-S-HHHHHHHHHHHHHHTT-----HHHHHHHH--